Protein AF-A0AAU9TQ62-F1 (afdb_monomer)

Organism: Euphydryas editha (NCBI:txid104508)

Sequence (111 aa):
MTACGSGCVHGFYKNGKRAISIGDLILVLEGKPRSEIKEHLNAVNSDSSPSTATIKNCFNEFKRGLTTVFDDPHPGAPKTVTTEDKTTKIHDLVFLDRRLKVREVTETVSI

Nearest PDB structures (foldseek):
  7s03-assembly1_A-2  TM=5.687E-01  e=5.449E-04  Homo sapiens
  4u7b-assembly2_G-2  TM=5.279E-01  e=4.384E-03  Drosophila mauritiana
  3hot-assembly1_A  TM=5.499E-01  e=2.094E-02  Drosophila mauritiana
  5hoo-assembly1_A  TM=5.304E-01  e=2.717E-02  Drosophila mauritiana
  5hoo-assembly1_B  TM=5.074E-01  e=2.900E-02  Drosophila mauritiana

Structure (mmCIF, N/CA/C/O backbone):
data_AF-A0AAU9TQ62-F1
#
_entry.id   AF-A0AAU9TQ62-F1
#
loop_
_atom_site.group_PDB
_atom_site.id
_atom_site.type_symbol
_atom_site.label_atom_id
_atom_site.label_alt_id
_atom_site.label_comp_id
_atom_site.label_asym_id
_atom_site.label_entity_id
_atom_site.label_seq_id
_atom_site.pdbx_PDB_ins_code
_atom_site.Cartn_x
_atom_site.Cartn_y
_atom_site.Cartn_z
_atom_site.occupancy
_atom_site.B_iso_or_equiv
_atom_site.auth_seq_id
_atom_site.auth_comp_id
_atom_site.auth_asym_id
_atom_site.auth_atom_id
_atom_site.pdbx_PDB_model_num
ATOM 1 N N . MET A 1 1 ? 3.496 32.983 9.730 1.00 34.91 1 MET A N 1
ATOM 2 C CA . MET A 1 1 ? 3.881 31.839 8.874 1.00 34.91 1 MET A CA 1
ATOM 3 C C . MET A 1 1 ? 3.363 30.586 9.555 1.00 34.91 1 MET A C 1
ATOM 5 O O . MET A 1 1 ? 3.946 30.152 10.537 1.00 34.91 1 MET A O 1
ATOM 9 N N . THR A 1 2 ? 2.186 30.110 9.154 1.00 30.03 2 THR A N 1
ATOM 10 C CA . THR A 1 2 ? 1.463 29.043 9.863 1.00 30.03 2 THR A CA 1
ATOM 11 C C . THR A 1 2 ? 1.870 27.683 9.302 1.00 30.03 2 THR A C 1
ATOM 13 O O . THR A 1 2 ? 1.886 27.489 8.089 1.00 30.03 2 THR A O 1
ATOM 16 N N . ALA A 1 3 ? 2.244 26.772 10.197 1.00 33.78 3 ALA A N 1
ATOM 17 C CA . ALA A 1 3 ? 2.731 25.431 9.910 1.00 33.78 3 ALA A CA 1
ATOM 18 C C . ALA A 1 3 ? 1.684 24.570 9.178 1.00 33.78 3 ALA A C 1
ATOM 20 O O . ALA A 1 3 ? 0.557 24.431 9.649 1.00 33.78 3 ALA A O 1
ATOM 21 N N . CYS A 1 4 ? 2.073 23.934 8.069 1.00 30.05 4 CYS A N 1
ATOM 22 C CA . CYS A 1 4 ? 1.305 22.842 7.470 1.00 30.05 4 CYS A CA 1
ATOM 23 C C . CYS A 1 4 ? 1.786 21.519 8.076 1.00 30.05 4 CYS A C 1
ATOM 25 O O . CYS A 1 4 ? 2.639 20.829 7.526 1.00 30.05 4 CYS A O 1
ATOM 27 N N . GLY A 1 5 ? 1.271 21.197 9.262 1.00 34.44 5 GLY A N 1
ATOM 28 C CA . GLY A 1 5 ? 1.375 19.862 9.839 1.00 34.44 5 GLY A CA 1
ATOM 29 C C . GLY A 1 5 ? 0.305 18.960 9.232 1.00 34.44 5 GLY A C 1
ATOM 30 O O . GLY A 1 5 ? -0.787 18.855 9.779 1.00 34.44 5 GLY A O 1
ATOM 31 N N . SER A 1 6 ? 0.587 18.320 8.097 1.00 37.53 6 SER A N 1
ATOM 32 C CA . SER A 1 6 ? -0.247 17.224 7.586 1.00 37.53 6 SER A CA 1
ATOM 33 C C . SER A 1 6 ? 0.393 15.905 8.010 1.00 37.53 6 SER A C 1
ATOM 35 O O . SER A 1 6 ? 1.412 15.480 7.474 1.00 37.53 6 SER A O 1
ATOM 37 N N . GLY A 1 7 ? -0.186 15.310 9.054 1.00 30.30 7 GLY A N 1
ATOM 38 C CA . GLY A 1 7 ? 0.288 14.089 9.691 1.00 30.30 7 GLY A CA 1
ATOM 39 C C . GLY A 1 7 ? 0.463 12.925 8.718 1.00 30.30 7 GLY A C 1
ATOM 40 O O . GLY A 1 7 ? -0.389 12.640 7.877 1.00 30.30 7 GLY A O 1
ATOM 41 N N . CYS A 1 8 ? 1.586 12.234 8.882 1.00 29.81 8 CYS A N 1
ATOM 42 C CA . CYS A 1 8 ? 1.949 11.013 8.188 1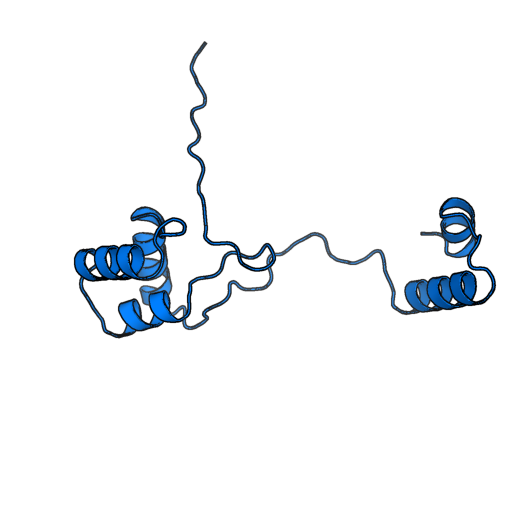.00 29.81 8 CYS A CA 1
ATOM 43 C C . CYS A 1 8 ? 0.877 9.927 8.393 1.00 29.81 8 CYS A C 1
ATOM 45 O O . CYS A 1 8 ? 0.824 9.279 9.436 1.00 29.81 8 CYS A O 1
ATOM 47 N N . VAL A 1 9 ? 0.038 9.683 7.385 1.00 40.62 9 VAL A N 1
ATOM 48 C CA . VAL A 1 9 ? -0.813 8.486 7.313 1.00 40.62 9 VAL A CA 1
ATOM 49 C C . VAL A 1 9 ? 0.048 7.292 6.894 1.00 40.62 9 VAL A C 1
ATOM 51 O O . VAL A 1 9 ? 0.120 6.938 5.717 1.00 40.62 9 VAL A O 1
ATOM 54 N N . HIS A 1 10 ? 0.721 6.667 7.864 1.00 39.78 10 HIS A N 1
ATOM 55 C CA . HIS A 1 10 ? 1.323 5.342 7.686 1.00 39.78 10 HIS A CA 1
ATOM 56 C C . HIS A 1 10 ? 0.195 4.305 7.536 1.00 39.78 10 HIS A C 1
ATOM 58 O O . HIS A 1 10 ? -0.277 3.704 8.499 1.00 39.78 10 HIS A O 1
ATOM 64 N N . GLY A 1 11 ? -0.311 4.157 6.310 1.00 48.81 11 GLY A N 1
ATOM 65 C CA . GLY A 1 11 ? -1.067 2.973 5.908 1.00 48.81 11 GLY A CA 1
ATOM 66 C C . GLY A 1 11 ? -0.156 1.747 5.917 1.00 48.81 11 GLY A C 1
ATOM 67 O O . GLY A 1 11 ? 1.059 1.873 5.781 1.00 48.81 11 GLY A O 1
ATOM 68 N N . PHE A 1 12 ? -0.723 0.557 6.080 1.00 51.47 12 PHE A N 1
ATOM 69 C CA . PHE A 1 12 ? 0.045 -0.674 5.922 1.00 51.47 12 PHE A CA 1
ATOM 70 C C . PHE A 1 12 ? 0.246 -0.919 4.453 1.00 51.47 12 PHE A C 1
ATOM 72 O O . PHE A 1 12 ? -0.737 -1.117 3.749 1.00 51.47 12 PHE A O 1
ATOM 79 N N . TYR A 1 13 ? 1.493 -0.909 3.999 1.00 50.91 13 TYR A N 1
ATOM 80 C CA . TYR A 1 13 ? 1.810 -1.207 2.614 1.00 50.91 13 TYR A CA 1
ATOM 81 C C . TYR A 1 13 ? 2.500 -2.569 2.517 1.00 50.91 13 TYR A C 1
ATOM 83 O O . TYR A 1 13 ? 3.538 -2.784 3.138 1.00 50.91 13 TYR A O 1
ATOM 91 N N . LYS A 1 14 ? 1.962 -3.477 1.696 1.00 42.59 14 LYS A N 1
ATOM 92 C CA . LYS A 1 14 ? 2.707 -4.634 1.171 1.00 42.59 14 LYS A CA 1
ATOM 93 C C . LYS A 1 14 ? 2.862 -4.461 -0.333 1.00 42.59 14 LYS A C 1
ATOM 95 O O . LYS A 1 14 ? 1.885 -4.210 -1.032 1.00 42.59 14 LYS A O 1
ATOM 100 N N . ASN A 1 15 ? 4.089 -4.589 -0.838 1.00 40.81 15 ASN A N 1
ATOM 101 C CA . ASN A 1 15 ? 4.406 -4.429 -2.265 1.00 40.81 15 ASN A CA 1
ATOM 102 C C . ASN A 1 15 ? 3.892 -3.101 -2.865 1.00 40.81 15 ASN A C 1
ATOM 104 O O . ASN A 1 15 ? 3.378 -3.074 -3.980 1.00 40.81 15 ASN A O 1
ATOM 108 N N . GLY A 1 16 ? 3.965 -2.005 -2.100 1.00 47.38 16 GLY A N 1
ATOM 109 C CA . GLY A 1 16 ? 3.513 -0.678 -2.541 1.00 47.38 16 GLY A CA 1
ATOM 110 C C . GLY A 1 16 ? 1.992 -0.480 -2.583 1.00 47.38 16 GLY A C 1
ATOM 111 O O . GLY A 1 16 ? 1.538 0.600 -2.946 1.00 47.38 16 GLY A O 1
ATOM 112 N N . LYS A 1 17 ? 1.196 -1.480 -2.187 1.00 46.00 17 LYS A N 1
ATOM 113 C CA . LYS A 1 17 ? -0.266 -1.384 -2.078 1.00 46.00 17 LYS A CA 1
ATOM 114 C C . LYS A 1 17 ? -0.673 -1.306 -0.621 1.00 46.00 17 LYS A C 1
ATOM 116 O O . LYS A 1 17 ? -0.080 -2.015 0.195 1.00 46.00 17 LYS A O 1
ATOM 121 N N . ARG A 1 18 ? -1.683 -0.490 -0.296 1.00 54.31 18 ARG A N 1
ATOM 122 C CA . ARG A 1 18 ? -2.300 -0.587 1.027 1.00 54.31 18 ARG A CA 1
ATOM 123 C C . ARG A 1 18 ? -2.920 -1.977 1.153 1.00 54.31 18 ARG A C 1
ATOM 125 O O . ARG A 1 18 ? -3.559 -2.469 0.227 1.00 54.31 18 ARG A O 1
ATOM 132 N N . ALA A 1 19 ? -2.628 -2.640 2.258 1.00 54.59 19 ALA A N 1
ATOM 133 C CA . ALA A 1 19 ? -3.078 -3.991 2.531 1.00 54.59 19 ALA A CA 1
ATOM 134 C C . ALA A 1 19 ? -3.644 -4.021 3.943 1.00 54.59 19 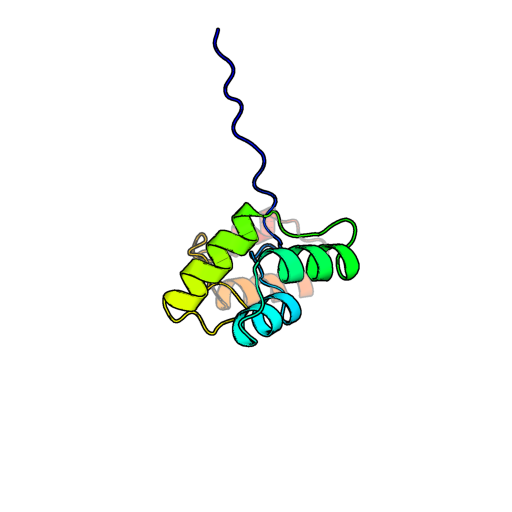ALA A C 1
ATOM 136 O O . ALA A 1 19 ? -2.981 -3.596 4.891 1.00 54.59 19 ALA A O 1
ATOM 137 N N . ILE A 1 20 ? -4.862 -4.533 4.075 1.00 61.53 20 ILE A N 1
ATOM 13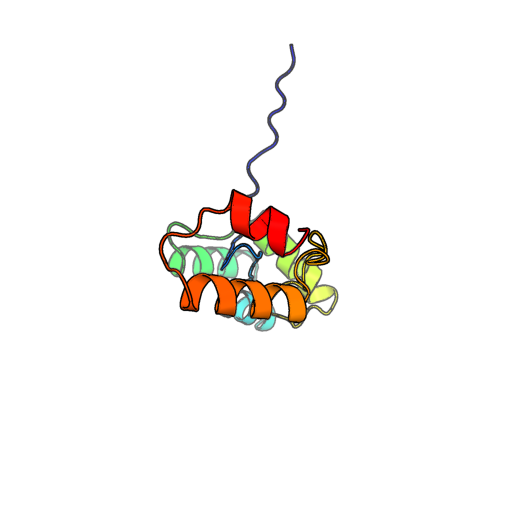8 C CA . ILE A 1 20 ? -5.385 -4.956 5.368 1.00 61.53 20 ILE A CA 1
ATOM 139 C C . ILE A 1 20 ? -4.811 -6.354 5.593 1.00 61.53 20 ILE A C 1
ATOM 141 O O . ILE A 1 20 ? -4.808 -7.181 4.680 1.00 61.53 20 ILE A O 1
ATOM 145 N N . SER A 1 21 ? -4.238 -6.624 6.766 1.00 64.12 21 SER A N 1
ATOM 146 C CA . SER A 1 21 ? -3.756 -7.979 7.040 1.00 64.12 21 SER A CA 1
ATOM 147 C C . SER A 1 21 ? -4.954 -8.940 7.100 1.00 64.12 21 SER A C 1
ATOM 149 O O . SER A 1 21 ? -6.045 -8.557 7.524 1.00 64.12 21 SER A O 1
ATOM 151 N N . ILE A 1 22 ? -4.773 -10.203 6.698 1.00 60.22 22 ILE A N 1
ATOM 152 C CA . ILE A 1 22 ? -5.834 -11.224 6.811 1.00 60.22 22 ILE A CA 1
ATOM 153 C C . ILE A 1 22 ? -6.322 -11.336 8.267 1.00 60.22 22 ILE A C 1
ATOM 155 O O . ILE A 1 22 ? -7.518 -11.486 8.499 1.00 60.22 22 ILE A O 1
ATOM 159 N N . GLY A 1 23 ? -5.420 -11.198 9.245 1.00 64.31 23 GLY A N 1
ATOM 160 C CA . GLY A 1 23 ? -5.773 -11.215 10.667 1.00 64.31 23 GLY A CA 1
ATOM 161 C C . GLY A 1 23 ? -6.643 -10.026 11.084 1.00 64.31 23 GLY A C 1
ATOM 162 O O . GLY A 1 23 ? -7.580 -10.196 11.860 1.00 64.31 23 GLY A O 1
ATOM 163 N N . ASP A 1 24 ? -6.392 -8.844 10.518 1.00 67.00 24 ASP A N 1
ATOM 164 C CA . ASP A 1 24 ? -7.177 -7.634 10.789 1.00 67.00 24 ASP A CA 1
ATOM 165 C C . ASP A 1 24 ? -8.611 -7.800 10.265 1.00 67.00 24 ASP A C 1
ATOM 167 O O . ASP A 1 24 ? -9.565 -7.400 10.931 1.00 67.00 24 ASP A O 1
ATOM 171 N N . LEU A 1 25 ? -8.769 -8.417 9.087 1.00 68.31 25 LEU A N 1
ATOM 172 C CA . LEU A 1 25 ? -10.077 -8.689 8.490 1.00 68.31 25 LEU A CA 1
ATOM 173 C C . LEU A 1 25 ? -10.866 -9.731 9.297 1.00 68.31 25 LEU A C 1
ATOM 175 O O . LEU A 1 25 ? -12.058 -9.537 9.528 1.00 68.31 25 LEU A O 1
ATOM 179 N N . ILE A 1 26 ? -10.211 -10.804 9.757 1.00 69.88 26 ILE A N 1
ATOM 180 C CA . ILE A 1 26 ? -10.850 -11.850 10.573 1.00 69.88 26 ILE A CA 1
ATOM 181 C C . ILE A 1 26 ? -11.398 -11.266 11.880 1.00 69.88 26 ILE A C 1
ATOM 183 O O . ILE A 1 26 ? -12.558 -11.497 12.204 1.00 69.88 26 ILE A O 1
ATOM 187 N N . LEU A 1 27 ? -10.629 -10.435 12.590 1.00 71.25 27 LEU A N 1
ATOM 188 C CA . LEU A 1 27 ? -11.103 -9.826 13.840 1.00 71.25 27 LEU A CA 1
ATOM 189 C C . LEU A 1 27 ? -12.320 -8.908 13.644 1.00 71.25 27 LEU A C 1
ATOM 191 O O . LEU A 1 27 ? -13.184 -8.811 14.519 1.00 71.25 27 LEU A O 1
ATOM 195 N N . VAL A 1 28 ? -12.395 -8.225 12.500 1.00 71.31 28 VAL A N 1
ATOM 196 C CA . VAL A 1 28 ? -13.554 -7.395 12.140 1.00 71.31 28 VAL A CA 1
ATOM 197 C C . VAL A 1 28 ? -14.768 -8.269 11.802 1.00 71.31 28 VAL A C 1
ATOM 199 O O . VAL A 1 28 ? -15.877 -7.941 12.228 1.00 71.31 28 VAL A O 1
ATOM 202 N N . LEU A 1 29 ? -14.567 -9.390 11.098 1.00 69.31 29 LEU A N 1
ATOM 203 C CA . LEU A 1 29 ? -15.609 -10.377 10.779 1.00 69.31 29 LEU A CA 1
ATOM 204 C C . LEU A 1 29 ? -16.190 -11.045 12.033 1.00 69.31 29 LEU A C 1
ATOM 206 O O . LEU A 1 29 ? -17.396 -11.267 12.104 1.00 69.31 29 LEU A O 1
ATOM 210 N N . GLU A 1 30 ? -15.354 -11.317 13.035 1.00 79.62 30 GLU A N 1
ATOM 211 C CA . GLU A 1 30 ? -15.772 -11.879 14.326 1.00 79.62 30 GLU A CA 1
ATOM 212 C C . GLU A 1 30 ? -16.609 -10.906 15.178 1.00 79.62 30 GLU A C 1
ATOM 214 O O . GLU A 1 30 ? -17.133 -11.288 16.225 1.00 79.62 30 GLU A O 1
ATOM 219 N N . GLY A 1 31 ? -16.758 -9.643 14.757 1.00 76.56 31 GLY A N 1
ATOM 220 C CA . GLY A 1 31 ? -17.598 -8.660 15.444 1.00 76.56 31 GLY A CA 1
ATOM 221 C C . GLY A 1 31 ? -17.023 -8.168 16.775 1.00 76.56 31 GLY A C 1
ATOM 222 O O . GLY A 1 31 ? -17.760 -7.631 17.606 1.00 76.56 31 GLY A O 1
ATOM 223 N N . LYS A 1 32 ? -15.714 -8.332 16.989 1.00 82.50 32 LYS A N 1
ATOM 224 C CA . LYS A 1 32 ? -15.030 -7.907 18.214 1.00 82.50 32 LYS A CA 1
ATOM 225 C C . LYS A 1 32 ? -15.098 -6.382 18.411 1.00 82.50 32 LYS A C 1
ATOM 227 O O . LYS A 1 32 ? -15.109 -5.618 17.438 1.00 82.50 32 LYS A O 1
ATOM 232 N N . PRO A 1 33 ? -15.126 -5.891 19.664 1.00 82.69 33 PRO A N 1
ATOM 233 C CA . PRO A 1 33 ? -15.073 -4.460 19.934 1.00 82.69 33 PRO A CA 1
ATOM 234 C C . PRO A 1 33 ? -13.730 -3.862 19.485 1.00 82.69 33 PRO A C 1
ATOM 236 O O . PRO A 1 33 ? -12.675 -4.485 19.581 1.00 82.69 33 PRO A O 1
ATOM 239 N N . ARG A 1 34 ? -13.747 -2.602 19.026 1.00 75.56 34 ARG A N 1
ATOM 240 C CA . ARG A 1 34 ? -12.559 -1.919 18.466 1.00 75.56 34 ARG A CA 1
ATOM 241 C C . ARG A 1 34 ? -11.350 -1.868 19.408 1.00 75.56 34 ARG A C 1
ATOM 243 O O . ARG A 1 34 ? -10.227 -1.820 18.915 1.00 75.56 34 ARG A O 1
ATOM 250 N N . SER A 1 35 ? -11.569 -1.828 20.721 1.00 81.75 35 SER A N 1
ATOM 251 C CA . SER A 1 35 ? -10.500 -1.826 21.728 1.00 81.75 35 SER A CA 1
ATOM 252 C C . SER A 1 35 ? -9.728 -3.143 21.730 1.00 81.75 35 SER A C 1
ATOM 254 O O . SER A 1 35 ? -8.509 -3.125 21.597 1.00 81.75 35 SER A O 1
ATOM 256 N N . GLU A 1 36 ? -10.443 -4.269 21.763 1.00 84.19 36 GLU A N 1
ATOM 257 C CA . GLU A 1 36 ? -9.865 -5.619 21.724 1.00 84.19 36 GLU A CA 1
ATOM 258 C C . GLU A 1 36 ? -9.112 -5.848 20.410 1.00 84.19 36 GLU A C 1
ATOM 260 O O . GLU A 1 36 ? -7.998 -6.362 20.400 1.00 84.19 36 GLU A O 1
ATOM 265 N N . ILE A 1 37 ? -9.666 -5.354 19.298 1.00 80.12 37 ILE A N 1
ATOM 266 C CA . ILE A 1 37 ? -8.995 -5.405 17.996 1.00 80.12 37 ILE A CA 1
ATOM 267 C C . ILE A 1 37 ? -7.692 -4.609 18.024 1.00 80.12 37 ILE A C 1
ATOM 269 O O . ILE A 1 37 ? -6.669 -5.089 17.550 1.00 80.12 37 ILE A O 1
ATOM 273 N N . LYS A 1 38 ? -7.687 -3.402 18.599 1.00 82.44 38 LYS A N 1
ATOM 274 C CA . LYS A 1 38 ? -6.469 -2.590 18.687 1.00 82.44 38 LYS A CA 1
ATOM 275 C C . LYS A 1 38 ? -5.395 -3.267 19.540 1.00 82.44 38 LYS A C 1
ATOM 277 O O . LYS A 1 38 ? -4.232 -3.250 19.150 1.00 82.44 38 LYS A O 1
ATOM 282 N N . GLU A 1 39 ? -5.770 -3.860 20.666 1.00 85.06 39 GLU A N 1
ATOM 283 C CA . GLU A 1 39 ? -4.847 -4.591 21.539 1.00 85.06 39 GLU A CA 1
ATOM 284 C C . GLU A 1 39 ? -4.266 -5.822 20.845 1.00 85.06 39 GLU A C 1
ATOM 286 O O . GLU A 1 39 ? -3.049 -5.992 20.822 1.00 85.06 39 GLU A O 1
ATOM 291 N N . HIS A 1 40 ? -5.111 -6.617 20.191 1.00 82.88 40 HIS A N 1
ATOM 292 C CA . HIS A 1 40 ? -4.671 -7.782 19.433 1.00 82.88 40 HIS A CA 1
ATOM 293 C C . HIS A 1 40 ? -3.732 -7.392 18.283 1.00 82.88 40 HIS A C 1
ATOM 295 O O . HIS A 1 40 ? -2.685 -8.004 18.090 1.00 82.88 40 HIS A O 1
ATOM 301 N N . LEU A 1 41 ? -4.054 -6.325 17.546 1.00 78.00 41 LEU A N 1
ATOM 302 C CA . LEU A 1 41 ? -3.206 -5.829 16.461 1.00 78.00 41 LEU A CA 1
ATOM 303 C C . LEU A 1 41 ? -1.873 -5.268 16.955 1.00 78.00 41 LEU A C 1
ATOM 305 O O . LEU A 1 41 ? -0.863 -5.456 16.286 1.00 78.00 41 LEU A O 1
ATOM 309 N N . ASN A 1 42 ? -1.851 -4.620 18.121 1.00 81.62 42 ASN A N 1
ATOM 310 C CA . ASN A 1 42 ? -0.606 -4.200 18.764 1.00 81.62 42 ASN A CA 1
ATOM 311 C C . ASN A 1 42 ? 0.237 -5.401 19.221 1.00 81.62 42 ASN A C 1
ATOM 313 O O . ASN A 1 42 ? 1.458 -5.332 19.159 1.00 81.62 42 ASN A O 1
ATOM 317 N N . ALA A 1 43 ? -0.400 -6.479 19.688 1.00 82.25 43 ALA A N 1
ATOM 318 C CA . ALA A 1 43 ? 0.292 -7.679 20.150 1.00 82.25 43 ALA A CA 1
ATOM 319 C C . ALA A 1 43 ? 0.894 -8.494 18.994 1.00 82.25 43 ALA A C 1
ATOM 321 O O . ALA A 1 43 ? 2.001 -9.009 19.117 1.00 82.25 43 ALA A O 1
ATOM 322 N N . VAL A 1 44 ? 0.173 -8.609 17.873 1.00 77.00 44 VAL A N 1
ATOM 323 C CA . VAL A 1 44 ? 0.628 -9.361 16.691 1.00 77.00 44 VAL A CA 1
ATOM 324 C C . VAL A 1 44 ? 1.611 -8.544 15.856 1.00 77.00 44 VAL A C 1
ATOM 326 O O . VAL A 1 44 ? 2.587 -9.092 15.345 1.00 77.00 44 VAL A O 1
ATOM 329 N N . ASN A 1 45 ? 1.375 -7.237 15.726 1.00 68.12 45 ASN A N 1
ATOM 330 C CA . ASN A 1 45 ? 2.173 -6.367 14.880 1.00 68.12 45 ASN A CA 1
ATOM 331 C C . ASN A 1 45 ? 2.801 -5.237 15.709 1.00 68.12 45 ASN A C 1
ATOM 333 O O . ASN A 1 45 ? 2.316 -4.110 15.680 1.00 68.12 45 ASN A O 1
ATOM 337 N N . SER A 1 46 ? 3.873 -5.534 16.446 1.00 70.31 46 SER A N 1
ATOM 338 C CA . SER A 1 46 ? 4.502 -4.607 17.400 1.00 70.31 46 SER A CA 1
ATOM 339 C C . SER A 1 46 ? 4.754 -3.200 16.828 1.00 70.31 46 SER A C 1
ATOM 341 O O . SER A 1 46 ? 4.106 -2.239 17.241 1.00 70.31 46 SER A O 1
ATOM 343 N N . ASP A 1 47 ? 5.650 -3.072 15.843 1.00 73.06 47 ASP A N 1
ATOM 344 C CA . ASP A 1 47 ? 6.050 -1.763 15.292 1.00 73.06 47 ASP A CA 1
ATOM 345 C C . ASP A 1 47 ? 5.185 -1.326 14.112 1.00 73.06 47 ASP A C 1
ATOM 347 O O . ASP A 1 47 ? 4.914 -0.145 13.895 1.00 73.06 47 ASP A O 1
ATOM 351 N N . SER A 1 48 ? 4.715 -2.297 13.340 1.00 73.00 48 SER A N 1
ATOM 352 C CA . SER A 1 48 ? 3.770 -2.073 12.265 1.00 73.00 48 SER A CA 1
ATOM 353 C C . SER A 1 48 ? 2.377 -2.340 12.802 1.00 73.00 48 SER A C 1
ATOM 355 O O . SER A 1 48 ? 1.784 -3.295 12.346 1.00 73.00 48 SER A O 1
ATOM 357 N N . SER A 1 49 ? 1.862 -1.595 13.783 1.00 74.62 49 SER A N 1
ATOM 358 C CA . SER A 1 49 ? 0.457 -1.710 14.220 1.00 74.62 49 SER A CA 1
ATOM 359 C C . SER A 1 49 ? -0.399 -0.638 13.536 1.00 74.62 49 SER A C 1
ATOM 361 O O . SER A 1 49 ? 0.030 0.517 13.438 1.00 74.62 49 SER A O 1
ATOM 363 N N . PRO A 1 50 ? -1.622 -0.947 13.056 1.00 75.38 50 PRO A N 1
ATOM 364 C CA . PRO A 1 50 ? -2.438 0.042 12.369 1.00 75.38 50 PRO A CA 1
ATOM 365 C C . PRO A 1 50 ? -2.940 1.083 13.348 1.00 75.38 50 PRO A C 1
ATOM 367 O O . PRO A 1 50 ? -3.337 0.792 14.478 1.00 75.38 50 PRO A O 1
ATOM 370 N N . SER A 1 51 ? -2.930 2.336 12.904 1.00 78.81 51 SER A N 1
ATOM 371 C CA . SER A 1 51 ? -3.473 3.432 13.695 1.00 78.81 51 SER A CA 1
ATOM 372 C C . SER A 1 51 ? -4.953 3.181 14.016 1.00 78.81 51 SER A C 1
ATOM 374 O O . SER A 1 51 ? -5.680 2.541 13.249 1.00 78.81 51 SER A O 1
ATOM 376 N N . THR A 1 52 ? -5.442 3.739 15.122 1.00 79.31 52 THR A N 1
ATOM 377 C CA . THR A 1 52 ? -6.867 3.651 15.487 1.00 79.31 52 THR A CA 1
ATOM 378 C C . THR A 1 52 ? -7.779 4.223 14.390 1.00 79.31 52 THR A C 1
ATOM 380 O O . THR A 1 52 ? -8.891 3.735 14.187 1.00 79.31 52 THR A O 1
ATOM 383 N N . ALA A 1 53 ? -7.303 5.222 13.637 1.00 79.00 53 ALA A N 1
ATOM 384 C CA . ALA A 1 53 ? -8.013 5.778 12.486 1.00 79.00 53 ALA A CA 1
ATOM 385 C C . ALA A 1 53 ? -8.117 4.769 11.330 1.00 79.00 53 ALA A C 1
ATOM 387 O O . ALA A 1 53 ? -9.189 4.622 10.745 1.00 79.00 53 ALA A O 1
ATOM 388 N N . THR A 1 54 ? -7.040 4.028 11.054 1.00 75.75 54 THR A N 1
ATOM 389 C CA . THR A 1 54 ? -7.022 2.951 10.054 1.00 75.75 54 THR A CA 1
ATOM 390 C C . THR A 1 54 ? -8.043 1.872 10.411 1.00 75.75 54 THR A C 1
ATOM 392 O O . THR A 1 54 ? -8.888 1.548 9.584 1.00 75.75 54 THR A O 1
ATOM 395 N N . ILE A 1 55 ? -8.059 1.403 11.665 1.00 76.50 55 ILE A N 1
ATOM 396 C CA . ILE A 1 55 ? -9.033 0.403 12.145 1.00 76.50 55 ILE A CA 1
ATOM 397 C C . ILE A 1 55 ? -10.472 0.915 11.982 1.00 76.50 55 ILE A C 1
ATOM 399 O O . ILE A 1 55 ? -11.351 0.189 11.519 1.00 76.50 55 ILE A O 1
ATOM 403 N N . LYS A 1 56 ? -10.732 2.184 12.325 1.00 79.88 56 LYS A N 1
ATOM 404 C CA . LYS A 1 56 ? -12.057 2.799 12.153 1.00 79.88 56 LYS A CA 1
ATOM 405 C C . LYS A 1 56 ? -12.491 2.826 10.684 1.00 79.88 56 LYS A C 1
ATOM 407 O O . LYS A 1 56 ? -13.655 2.535 10.412 1.00 79.88 56 LYS A O 1
ATOM 412 N N . ASN A 1 57 ? -11.581 3.153 9.766 1.00 77.00 57 ASN A N 1
ATOM 413 C CA . ASN A 1 57 ? -11.858 3.140 8.331 1.00 77.00 57 ASN A CA 1
ATOM 414 C C . ASN A 1 57 ? -12.147 1.721 7.836 1.00 77.00 57 ASN A C 1
ATOM 416 O O . ASN A 1 57 ? -13.176 1.529 7.198 1.00 77.00 57 ASN A O 1
ATOM 420 N N . CYS A 1 58 ? -11.344 0.723 8.221 1.00 73.81 58 CYS A N 1
ATOM 421 C CA . CYS A 1 58 ? -11.592 -0.679 7.866 1.00 73.81 58 CYS A CA 1
ATOM 422 C C . CYS A 1 58 ? -12.985 -1.148 8.310 1.00 73.81 58 CYS A C 1
ATOM 424 O O . CYS A 1 58 ? -13.701 -1.767 7.534 1.00 73.81 58 CYS A O 1
ATOM 426 N N . PHE A 1 59 ? -13.424 -0.788 9.521 1.00 75.44 59 PHE A N 1
ATOM 427 C CA . PHE A 1 59 ? -14.783 -1.090 9.988 1.00 75.44 59 PHE A CA 1
ATOM 428 C C . PHE A 1 59 ? -15.880 -0.452 9.133 1.00 75.44 59 PHE A C 1
ATOM 430 O O . PHE A 1 59 ? -16.939 -1.047 8.939 1.00 75.44 59 PHE A O 1
ATOM 437 N N . ASN A 1 60 ? -15.671 0.784 8.683 1.00 78.69 60 ASN A N 1
ATOM 438 C CA . ASN A 1 60 ? -16.645 1.478 7.848 1.00 78.69 60 ASN A CA 1
ATOM 439 C C . ASN A 1 60 ? -16.706 0.858 6.449 1.00 78.69 60 ASN A C 1
ATOM 441 O O . ASN A 1 60 ? -17.801 0.686 5.926 1.00 78.69 60 ASN A O 1
ATOM 445 N N . GLU A 1 61 ? -15.560 0.485 5.880 1.00 75.44 61 GLU A N 1
ATOM 446 C CA . GLU A 1 61 ? -15.484 -0.219 4.597 1.00 75.44 61 GLU A CA 1
ATOM 447 C C . GLU A 1 61 ? -16.077 -1.631 4.685 1.00 75.44 61 GLU A C 1
AT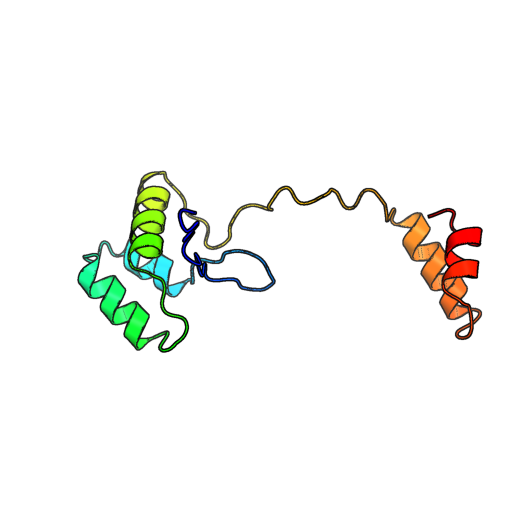OM 449 O O . GLU A 1 61 ? -16.860 -2.031 3.828 1.00 75.44 61 GLU A O 1
ATOM 454 N N . PHE A 1 62 ? -15.840 -2.350 5.782 1.00 72.75 62 PHE A N 1
ATOM 455 C CA . PHE A 1 62 ? -16.487 -3.636 6.030 1.00 72.75 62 PHE A CA 1
ATOM 456 C C . PHE A 1 62 ? -18.018 -3.504 6.089 1.00 72.75 62 PHE A C 1
ATOM 458 O O . PHE A 1 62 ? -18.739 -4.241 5.421 1.00 72.75 62 PHE A O 1
ATOM 465 N N . LYS A 1 63 ? -18.535 -2.494 6.805 1.00 75.75 63 LYS A N 1
ATOM 466 C CA . LYS A 1 63 ? -19.976 -2.175 6.809 1.00 75.75 63 LYS A CA 1
ATOM 467 C C . LYS A 1 63 ? -20.522 -1.793 5.429 1.00 75.75 63 LYS A C 1
ATOM 469 O O . LYS A 1 63 ? -21.722 -1.923 5.211 1.00 75.75 63 LYS A O 1
ATOM 474 N N . ARG A 1 64 ? -19.671 -1.315 4.516 1.00 74.81 64 ARG A N 1
ATOM 475 C CA . ARG A 1 64 ? -20.012 -1.016 3.115 1.00 74.81 64 ARG A CA 1
ATOM 476 C C . ARG A 1 64 ? -19.988 -2.256 2.213 1.00 74.81 64 ARG A C 1
ATOM 478 O O . ARG A 1 64 ? -20.327 -2.134 1.043 1.00 74.81 64 ARG A O 1
ATOM 485 N N . GLY A 1 65 ? -19.645 -3.430 2.750 1.00 70.88 65 GLY A N 1
ATOM 486 C CA . GLY A 1 65 ? -19.625 -4.697 2.018 1.00 70.88 65 GLY A CA 1
ATOM 487 C C . GLY A 1 65 ? -18.256 -5.076 1.456 1.00 70.88 65 GLY A C 1
ATOM 488 O O . GLY A 1 65 ? -18.189 -5.920 0.567 1.00 70.88 65 GLY A O 1
ATOM 489 N N . LEU A 1 66 ? -17.166 -4.471 1.945 1.00 67.06 66 LEU A N 1
ATOM 490 C CA . LEU A 1 66 ? -15.817 -4.816 1.502 1.00 67.06 66 LEU A CA 1
ATOM 491 C C . LEU A 1 66 ? -15.411 -6.191 2.058 1.00 67.06 66 LEU A C 1
ATOM 493 O O . LEU A 1 66 ? -15.217 -6.358 3.262 1.00 67.06 66 LEU A O 1
ATOM 497 N N . THR A 1 67 ? -15.299 -7.180 1.171 1.00 62.09 67 THR A N 1
ATOM 498 C CA . THR A 1 67 ? -14.909 -8.565 1.497 1.00 62.09 67 THR A CA 1
ATOM 499 C C . THR A 1 67 ? -13.473 -8.896 1.091 1.00 62.09 67 THR A C 1
ATOM 501 O O . THR A 1 67 ? -13.013 -10.015 1.318 1.00 62.09 67 THR A O 1
ATOM 504 N N . THR A 1 68 ? -12.760 -7.963 0.455 1.00 62.56 68 THR A N 1
ATOM 505 C CA . THR A 1 68 ? -11.431 -8.203 -0.110 1.00 62.56 68 THR A CA 1
ATOM 506 C C . THR A 1 68 ? -10.327 -7.717 0.828 1.00 62.56 68 THR A C 1
ATOM 508 O O . THR A 1 68 ? -10.395 -6.654 1.434 1.00 62.56 68 THR A O 1
ATOM 511 N N . VAL A 1 69 ? -9.279 -8.530 0.954 1.00 64.19 69 VAL A N 1
ATOM 512 C CA . VAL A 1 69 ? -8.087 -8.254 1.784 1.00 64.19 69 VAL A CA 1
ATOM 513 C C . VAL A 1 69 ? -7.162 -7.223 1.120 1.00 64.19 69 VAL A C 1
ATOM 515 O O . VAL A 1 69 ? -6.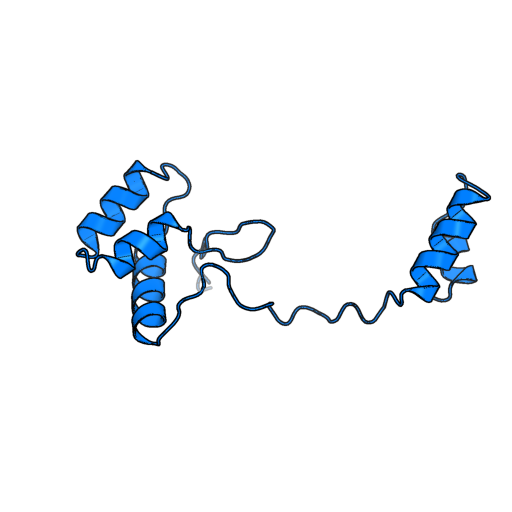379 -6.537 1.780 1.00 64.19 69 VAL A O 1
ATOM 518 N N . PHE A 1 70 ? -7.251 -7.122 -0.203 1.00 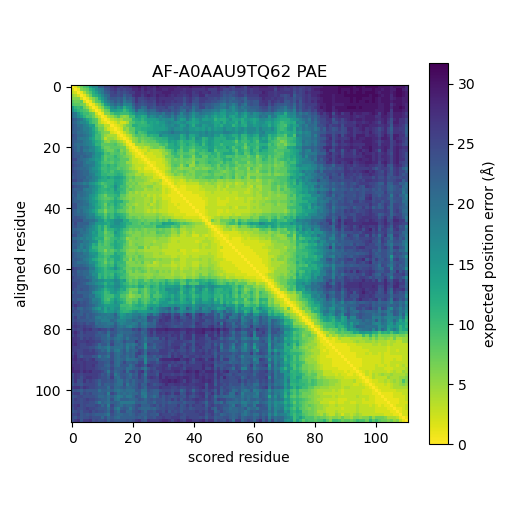60.22 70 PHE A N 1
ATOM 519 C CA . PHE A 1 70 ? -6.445 -6.232 -1.022 1.00 60.22 70 PHE A CA 1
ATOM 520 C C . PHE A 1 70 ? -7.317 -5.122 -1.592 1.00 60.22 70 PHE A C 1
ATOM 522 O O . PHE A 1 70 ? -8.439 -5.384 -2.032 1.00 60.22 70 PHE A O 1
ATOM 529 N N . ASP A 1 71 ? -6.758 -3.914 -1.625 1.00 62.72 71 ASP A N 1
ATOM 530 C CA . ASP A 1 71 ? -7.320 -2.821 -2.406 1.00 62.72 71 ASP A CA 1
ATOM 531 C C . ASP A 1 71 ? -7.424 -3.233 -3.879 1.00 62.72 71 ASP A C 1
ATOM 533 O O . ASP A 1 71 ? -6.547 -3.927 -4.420 1.00 62.72 71 ASP A O 1
ATOM 537 N N . ASP A 1 72 ? -8.471 -2.739 -4.537 1.00 59.72 72 ASP A N 1
ATOM 538 C CA . ASP A 1 72 ? -8.585 -2.796 -5.988 1.00 59.72 72 ASP A CA 1
ATOM 539 C C . ASP A 1 72 ? -7.338 -2.185 -6.647 1.00 59.72 72 ASP A C 1
ATOM 541 O O . ASP A 1 72 ? -6.670 -1.325 -6.054 1.00 59.72 72 ASP A O 1
ATOM 545 N N . PRO A 1 73 ? -6.977 -2.619 -7.871 1.00 56.78 73 PRO A N 1
ATOM 546 C CA . PRO A 1 73 ? -5.860 -2.043 -8.601 1.00 56.78 73 PRO A CA 1
ATOM 547 C C . PRO A 1 73 ? -5.968 -0.519 -8.597 1.00 56.78 73 PRO A C 1
ATOM 549 O O . PRO A 1 73 ? -6.882 0.054 -9.186 1.00 56.78 73 PRO A O 1
ATOM 552 N N . HIS A 1 74 ? -5.037 0.139 -7.903 1.00 61.59 74 HIS A N 1
ATOM 553 C CA . HIS A 1 74 ? -4.987 1.590 -7.908 1.00 61.59 74 HIS A CA 1
ATOM 554 C C . HIS A 1 74 ? -4.838 2.036 -9.367 1.00 61.59 74 HIS A C 1
ATOM 556 O O . HIS A 1 74 ? -3.999 1.455 -10.068 1.00 61.59 74 HIS A O 1
ATOM 562 N N . PRO A 1 75 ? -5.611 3.027 -9.841 1.00 54.94 75 PRO A N 1
ATOM 563 C CA . PRO A 1 75 ? -5.386 3.638 -11.141 1.00 54.94 75 PRO A CA 1
ATOM 564 C C . PRO A 1 75 ? -4.051 4.394 -11.096 1.00 54.94 75 PRO A C 1
ATOM 566 O O . PRO A 1 75 ? -3.989 5.607 -10.931 1.00 54.94 75 PRO A O 1
ATOM 569 N N . GLY A 1 76 ? -2.951 3.648 -11.171 1.00 64.31 76 GLY A N 1
ATOM 570 C CA . GLY A 1 76 ? -1.647 4.178 -11.512 1.00 64.31 76 GLY A CA 1
ATOM 571 C C . GLY A 1 76 ? -1.628 4.573 -12.982 1.00 64.31 76 GLY A C 1
ATOM 572 O O . GLY A 1 76 ? -2.549 4.256 -13.740 1.00 64.31 76 GLY A O 1
ATOM 573 N N . ALA A 1 77 ? -0.556 5.249 -13.396 1.00 62.84 77 ALA A N 1
ATOM 574 C CA . ALA A 1 77 ? -0.327 5.504 -14.808 1.00 62.84 77 ALA A CA 1
ATOM 575 C C . ALA A 1 77 ? -0.443 4.173 -15.572 1.00 62.84 77 ALA A C 1
ATOM 577 O O . ALA A 1 77 ? 0.196 3.191 -15.164 1.00 62.84 77 ALA A O 1
ATOM 578 N N . PRO A 1 78 ? -1.263 4.098 -16.634 1.00 55.72 78 PRO A N 1
ATOM 579 C CA . PRO A 1 78 ? -1.298 2.902 -17.447 1.00 55.72 78 PRO A CA 1
ATOM 580 C C . PRO A 1 78 ? 0.134 2.585 -17.885 1.00 55.72 78 PRO A C 1
ATOM 582 O O . PRO A 1 78 ? 0.888 3.478 -18.274 1.00 55.72 78 PRO A O 1
ATOM 585 N N . LYS A 1 79 ? 0.532 1.310 -17.815 1.00 58.53 79 LYS A N 1
ATOM 586 C CA . LYS A 1 79 ? 1.723 0.820 -18.522 1.00 58.53 79 LYS A CA 1
ATOM 587 C C . LYS A 1 79 ? 1.419 0.840 -20.025 1.00 58.53 79 LYS A C 1
ATOM 589 O O . LYS A 1 79 ? 1.328 -0.193 -20.668 1.00 58.53 79 LYS A O 1
ATOM 594 N N . THR A 1 80 ? 1.193 2.022 -20.582 1.00 54.56 80 THR A N 1
ATOM 595 C CA . THR A 1 80 ? 0.927 2.244 -22.006 1.00 54.56 80 THR A CA 1
ATOM 596 C C . THR A 1 80 ? 2.209 2.262 -22.831 1.00 54.56 80 THR A C 1
ATOM 598 O O . THR A 1 80 ? 2.136 2.188 -24.049 1.00 54.56 80 THR A O 1
ATOM 601 N N . VAL A 1 81 ? 3.384 2.354 -22.195 1.00 55.84 81 VAL A N 1
ATOM 602 C CA . VAL A 1 81 ? 4.667 2.548 -22.896 1.00 55.84 81 VAL A CA 1
ATOM 603 C C . VAL A 1 81 ? 5.336 1.227 -23.298 1.00 55.84 81 VAL A C 1
ATOM 605 O O . VAL A 1 81 ? 6.117 1.197 -24.244 1.00 55.84 81 VAL A O 1
ATOM 608 N N . THR A 1 82 ? 5.028 0.116 -22.623 1.00 63.69 82 THR A N 1
ATOM 609 C CA . THR A 1 82 ? 5.701 -1.170 -22.864 1.00 63.69 82 THR A CA 1
ATOM 610 C C . THR A 1 82 ? 4.740 -2.170 -23.500 1.00 63.69 82 THR A C 1
ATOM 612 O O . THR A 1 82 ? 4.136 -2.996 -22.821 1.00 63.69 82 THR A O 1
ATOM 615 N N . THR A 1 83 ? 4.568 -2.078 -24.818 1.00 78.81 83 THR A N 1
ATOM 616 C CA . THR A 1 83 ? 3.906 -3.133 -25.599 1.00 78.81 83 THR A CA 1
ATOM 617 C C . THR A 1 83 ? 4.751 -4.408 -25.546 1.00 78.81 83 THR A C 1
ATOM 619 O O . THR A 1 83 ? 5.978 -4.322 -25.566 1.00 78.81 83 THR A O 1
ATOM 622 N N . GLU A 1 84 ? 4.121 -5.586 -25.529 1.00 80.06 84 GLU A N 1
ATOM 623 C CA . GLU A 1 84 ? 4.813 -6.891 -25.533 1.00 80.06 84 GLU A CA 1
ATOM 624 C C . GLU A 1 84 ? 5.880 -6.970 -26.645 1.00 80.06 84 GLU A C 1
ATOM 626 O O . GLU A 1 84 ? 7.022 -7.331 -26.385 1.00 80.06 84 GLU A O 1
ATOM 631 N N . ASP A 1 85 ? 5.552 -6.475 -27.845 1.00 82.56 85 ASP A N 1
ATOM 632 C CA . ASP A 1 85 ? 6.457 -6.380 -29.003 1.00 82.56 85 ASP A CA 1
ATOM 633 C C . ASP A 1 85 ? 7.743 -5.580 -28.721 1.00 82.56 85 ASP A C 1
ATOM 635 O O . ASP A 1 85 ? 8.843 -5.973 -29.113 1.00 82.56 85 ASP A O 1
ATOM 639 N N . LYS A 1 86 ? 7.630 -4.461 -27.996 1.00 85.31 86 LYS A N 1
ATOM 640 C CA . LYS A 1 86 ? 8.779 -3.621 -27.627 1.00 85.31 86 LYS A CA 1
ATOM 641 C C . LYS A 1 86 ? 9.663 -4.351 -26.615 1.00 85.31 86 LYS A C 1
ATOM 643 O O . LYS A 1 86 ? 10.885 -4.292 -26.716 1.00 85.31 86 LYS A O 1
ATOM 648 N N . THR A 1 87 ? 9.048 -5.069 -25.676 1.00 86.81 87 THR A N 1
ATOM 649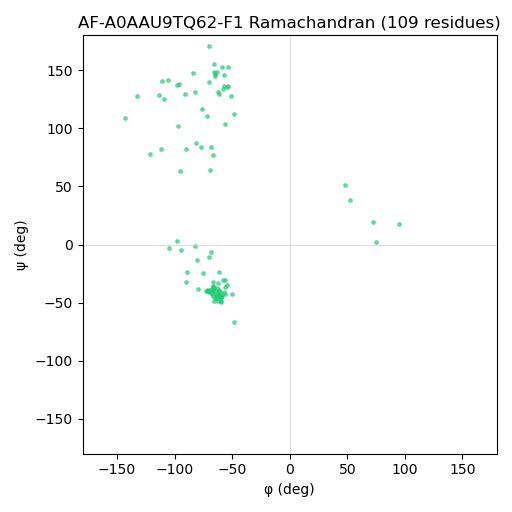 C CA . THR A 1 87 ? 9.745 -5.881 -24.671 1.00 86.81 87 THR A CA 1
ATOM 650 C C . THR A 1 87 ? 10.548 -6.999 -25.331 1.00 86.81 87 THR A C 1
ATOM 652 O O . THR A 1 87 ? 11.739 -7.129 -25.056 1.00 86.81 87 THR A O 1
ATOM 655 N N . THR A 1 88 ? 9.944 -7.754 -26.253 1.00 89.69 88 THR A N 1
ATOM 656 C CA . THR A 1 88 ? 10.623 -8.835 -26.987 1.00 89.69 88 THR A CA 1
ATOM 657 C C . THR A 1 88 ? 11.817 -8.314 -27.786 1.00 89.69 88 THR A C 1
ATOM 659 O O . THR A 1 88 ? 12.912 -8.852 -27.663 1.00 89.69 88 THR A O 1
ATOM 662 N N . LYS A 1 89 ? 11.658 -7.197 -28.508 1.00 88.38 89 LYS A N 1
ATOM 663 C CA . LYS A 1 89 ? 12.759 -6.576 -29.265 1.00 88.38 89 LYS A CA 1
ATOM 664 C C . LYS A 1 89 ? 13.924 -6.146 -28.375 1.00 88.38 89 LYS A C 1
ATOM 666 O O . LYS A 1 89 ? 15.078 -6.344 -28.744 1.00 88.38 89 LYS A O 1
ATOM 671 N N . ILE A 1 90 ? 13.647 -5.580 -27.197 1.00 88.81 90 ILE A N 1
ATOM 672 C CA . ILE A 1 90 ? 14.701 -5.242 -26.226 1.00 88.81 90 ILE A CA 1
ATOM 673 C C . ILE A 1 90 ? 15.416 -6.508 -25.749 1.00 88.81 90 ILE A C 1
ATOM 675 O O . ILE A 1 90 ? 16.643 -6.509 -25.654 1.00 88.81 90 ILE A O 1
ATOM 679 N N . HIS A 1 91 ? 14.671 -7.577 -25.453 1.00 90.62 91 HIS A N 1
ATOM 680 C CA . HIS A 1 91 ? 15.259 -8.843 -25.024 1.00 90.62 91 HIS A CA 1
ATOM 681 C C . HIS A 1 91 ? 16.199 -9.424 -26.079 1.00 90.62 91 HIS A C 1
ATOM 683 O O . HIS A 1 91 ? 17.315 -9.802 -25.727 1.00 90.62 91 HIS A O 1
ATOM 689 N N . ASP A 1 92 ? 15.797 -9.420 -27.349 1.00 91.25 92 ASP A N 1
ATOM 690 C CA . ASP A 1 92 ? 16.626 -9.914 -28.450 1.00 91.25 92 ASP A CA 1
ATOM 691 C C . ASP A 1 92 ? 17.892 -9.066 -28.631 1.00 91.25 92 ASP A C 1
ATOM 693 O O . ASP A 1 92 ? 18.988 -9.611 -28.746 1.00 91.25 92 ASP A O 1
ATOM 697 N N . LEU A 1 93 ? 17.775 -7.733 -28.578 1.00 90.69 93 LEU A N 1
ATOM 698 C CA . LEU A 1 93 ? 18.924 -6.825 -28.677 1.00 90.69 93 LEU A CA 1
ATOM 699 C C . LEU A 1 93 ? 19.944 -7.082 -27.561 1.00 90.69 93 LEU A C 1
ATOM 701 O O . LEU A 1 93 ? 21.128 -7.262 -27.836 1.00 90.69 93 LEU A O 1
ATOM 705 N N . VAL A 1 94 ? 19.488 -7.162 -26.309 1.00 89.25 94 VAL A N 1
ATOM 706 C CA . VAL A 1 94 ? 20.359 -7.419 -25.149 1.00 89.25 94 VAL A CA 1
ATOM 707 C C . VAL A 1 94 ? 20.959 -8.827 -25.190 1.00 89.25 94 VAL A C 1
ATOM 709 O O . VAL A 1 94 ? 22.079 -9.032 -24.719 1.00 89.25 94 VAL A O 1
ATOM 712 N N . PHE A 1 95 ? 20.228 -9.801 -25.738 1.00 91.69 95 PHE A N 1
ATOM 713 C CA . PHE A 1 95 ? 20.723 -11.163 -25.914 1.00 91.69 95 PHE A CA 1
ATOM 714 C C . PHE A 1 95 ? 21.827 -11.238 -26.978 1.00 91.69 95 PHE A C 1
ATOM 716 O O . PHE A 1 95 ? 22.809 -11.954 -26.785 1.00 91.69 95 PHE A O 1
ATOM 723 N N . LEU A 1 96 ? 21.694 -10.477 -28.069 1.00 90.38 96 LEU A N 1
ATOM 724 C CA . LEU A 1 96 ? 22.689 -10.392 -29.140 1.00 90.38 96 LEU A CA 1
ATOM 725 C C . LEU A 1 96 ? 23.948 -9.627 -28.715 1.00 90.38 96 LEU A C 1
ATOM 727 O O . LEU A 1 96 ? 25.054 -10.042 -29.060 1.00 90.38 96 LEU A O 1
ATOM 731 N N . ASP A 1 97 ? 23.800 -8.542 -27.949 1.00 88.81 97 ASP A N 1
ATOM 732 C CA . ASP A 1 97 ? 24.928 -7.800 -27.391 1.00 88.81 97 ASP A CA 1
ATOM 733 C C . ASP A 1 97 ? 24.646 -7.279 -25.974 1.00 88.81 97 ASP A C 1
ATOM 735 O O . ASP A 1 97 ? 23.934 -6.300 -25.736 1.00 88.81 97 ASP A O 1
ATOM 739 N N . ARG A 1 98 ? 25.318 -7.902 -25.003 1.00 86.06 98 ARG A N 1
ATOM 740 C CA . ARG A 1 98 ? 25.222 -7.544 -23.584 1.00 86.06 98 ARG A CA 1
ATOM 741 C C . ARG A 1 98 ? 25.877 -6.193 -23.24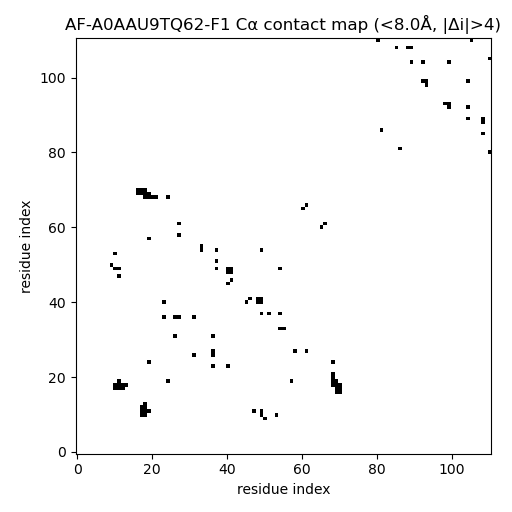9 1.00 86.06 98 ARG A C 1
ATOM 743 O O . ARG A 1 98 ? 25.733 -5.721 -22.122 1.00 86.06 98 ARG A O 1
ATOM 750 N N . ARG A 1 99 ? 26.637 -5.584 -24.168 1.00 92.00 99 ARG A N 1
ATOM 751 C CA . ARG A 1 99 ? 27.321 -4.291 -23.973 1.00 92.00 99 ARG A CA 1
ATOM 752 C C . ARG A 1 99 ? 26.561 -3.097 -24.557 1.00 92.00 99 ARG A C 1
ATOM 754 O O . ARG A 1 99 ? 27.063 -1.977 -24.441 1.00 92.00 99 ARG A O 1
ATOM 761 N N . LEU A 1 100 ? 25.366 -3.313 -25.109 1.00 90.69 100 LEU A N 1
ATOM 762 C CA . LEU A 1 100 ? 24.503 -2.248 -25.619 1.00 90.69 100 LEU A CA 1
ATOM 763 C C . LEU A 1 100 ? 24.181 -1.199 -24.553 1.00 90.69 100 LEU A C 1
ATOM 765 O O . LEU A 1 100 ? 23.850 -1.507 -23.403 1.00 90.69 100 LEU A O 1
ATOM 769 N N . LYS A 1 101 ? 24.241 0.071 -24.951 1.00 91.38 101 LYS A N 1
ATOM 770 C CA . LYS A 1 101 ? 23.839 1.195 -24.106 1.00 91.38 101 LYS A CA 1
ATOM 771 C C . LYS A 1 101 ? 22.337 1.403 -24.210 1.00 91.38 101 LYS A C 1
ATOM 773 O O . LYS A 1 101 ? 21.736 1.281 -25.270 1.00 91.38 101 LYS A O 1
ATOM 778 N N . VAL A 1 102 ? 21.738 1.859 -23.113 1.00 88.31 102 VAL A N 1
ATOM 779 C CA . VAL A 1 102 ? 20.299 2.167 -23.053 1.00 88.31 102 VAL A CA 1
ATOM 780 C C . VAL A 1 102 ? 19.866 3.144 -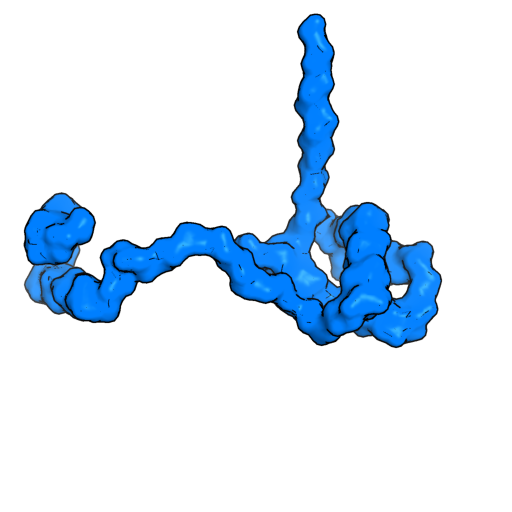24.156 1.00 88.31 102 VAL A C 1
ATOM 782 O O . VAL A 1 102 ? 18.784 2.979 -24.705 1.00 88.31 102 VAL A O 1
ATOM 785 N N . ARG A 1 103 ? 20.722 4.108 -24.533 1.00 88.94 103 ARG A N 1
ATOM 786 C CA . ARG A 1 103 ? 20.438 5.062 -25.623 1.00 88.94 103 ARG A CA 1
ATOM 787 C C . ARG A 1 103 ? 20.241 4.377 -26.980 1.00 88.94 103 ARG A C 1
ATOM 789 O O . ARG A 1 103 ? 19.289 4.684 -27.685 1.00 88.94 103 ARG A O 1
ATOM 796 N N . GLU A 1 104 ? 21.090 3.407 -27.299 1.00 86.88 104 GLU A N 1
ATOM 797 C CA . GLU A 1 104 ? 21.038 2.656 -28.561 1.00 86.88 104 GLU A CA 1
ATOM 798 C C . GLU A 1 104 ? 19.766 1.793 -28.620 1.00 86.88 104 GLU A C 1
ATOM 800 O O . GLU A 1 104 ? 19.104 1.687 -29.653 1.00 86.88 104 GLU A O 1
ATOM 805 N N . VAL A 1 105 ? 19.359 1.238 -27.473 1.00 88.50 105 VAL A N 1
ATOM 806 C CA . VAL A 1 105 ? 18.106 0.484 -27.337 1.00 88.50 105 VAL A CA 1
ATOM 807 C C . VAL A 1 105 ? 16.888 1.392 -27.528 1.00 88.50 105 VAL A C 1
ATOM 809 O O . VAL A 1 105 ? 15.965 1.026 -28.253 1.00 88.50 105 VAL A O 1
ATOM 812 N N . THR A 1 106 ? 16.874 2.586 -26.926 1.00 87.75 106 THR A N 1
ATOM 813 C CA . THR A 1 106 ? 15.757 3.534 -27.084 1.00 87.75 106 THR A CA 1
ATOM 814 C C . THR A 1 106 ? 15.630 4.053 -28.513 1.00 87.75 106 THR A C 1
ATOM 816 O O . THR A 1 106 ? 14.515 4.172 -29.012 1.00 87.75 106 THR A O 1
ATOM 819 N N . GLU A 1 107 ? 16.752 4.285 -29.199 1.00 87.88 107 GLU A N 1
ATOM 820 C CA . GLU A 1 107 ? 16.771 4.676 -30.614 1.00 87.88 107 GLU A CA 1
ATOM 821 C C . GLU A 1 107 ? 16.199 3.561 -31.502 1.00 87.88 107 GLU A C 1
ATOM 823 O O . GLU A 1 107 ? 15.342 3.813 -32.349 1.00 87.88 107 GLU A O 1
ATOM 828 N N . THR A 1 108 ? 16.597 2.312 -31.249 1.00 85.88 108 THR A N 1
ATOM 829 C CA . THR A 1 108 ? 16.160 1.149 -32.039 1.00 85.88 108 THR A CA 1
ATOM 830 C C . THR A 1 108 ? 14.685 0.813 -31.817 1.00 85.88 108 THR A C 1
ATOM 832 O O . THR A 1 108 ? 13.961 0.476 -32.752 1.00 85.88 108 THR A O 1
ATOM 835 N N . VAL A 1 109 ? 14.220 0.893 -30.570 1.00 86.00 109 VAL A N 1
ATOM 836 C CA . VAL A 1 109 ? 12.870 0.461 -30.178 1.00 86.00 109 VAL A CA 1
ATOM 837 C C . VAL A 1 109 ? 11.875 1.637 -30.192 1.00 86.00 109 VAL A C 1
ATOM 839 O O . VAL A 1 109 ? 10.667 1.429 -30.049 1.00 86.00 109 VAL A O 1
ATOM 842 N N . SER A 1 110 ? 12.351 2.866 -30.454 1.00 77.38 110 SER A N 1
ATOM 843 C CA . SER A 1 110 ? 11.559 4.107 -30.529 1.00 77.38 110 SER A CA 1
ATOM 844 C C . SER A 1 110 ? 10.613 4.253 -29.329 1.00 77.38 110 SER A C 1
ATOM 846 O O . SER A 1 110 ? 9.393 4.353 -29.497 1.00 77.38 110 SER A O 1
ATOM 848 N N . ILE A 1 111 ? 11.169 4.106 -28.123 1.00 73.12 111 ILE A N 1
ATOM 849 C CA . ILE A 1 111 ? 10.475 4.242 -26.827 1.00 73.12 111 ILE A CA 1
ATOM 850 C C . ILE A 1 111 ? 10.657 5.656 -26.296 1.00 73.12 111 ILE A C 1
ATOM 852 O O . ILE A 1 111 ? 11.792 6.167 -26.405 1.00 73.12 111 ILE A O 1
#

Mean predicted aligned error: 15.61 Å

InterPro domains:
  IPR052709 Transposase-Methyltransferase Hybrid [PTHR46060] (27-111)

Radius of gyration: 22.47 Å; Cα contacts (8 Å, |Δi|>4): 61; chains: 1; bounding box: 47×44×54 Å

Foldseek 3Di:
DDDPPPDDQPADDDPNFRFADPLLLVCLVVVDDLVVSQVVQCVVPVPPRHDSVRSVVVNVVVVVVDPDRGDDPDPDPPPPPDDVVLVVQLVVVCVVPVPDDPVVSCVVSVD

Secondary structure (DSSP, 8-state):
------------EETTEEB--HHHHHHHHTT--HHHHHHHHHHHSSSSPPPHHHHHHHHHHHHTT---SB-----PPP--S--HHHHHHHHHHHHH-TT--HHHHHHHHT-

pLDDT: mean 70.15, std 16.72, range [29.81, 92.0]

Solvent-accessible surface area (backbone atoms only — not comparable to full-atom values): 7128 Å² total; per-residue (Å²): 138,84,81,85,83,77,78,84,79,77,67,51,64,56,96,88,34,62,40,56,52,70,67,60,52,50,46,58,73,71,66,57,57,71,67,61,50,50,51,51,39,40,70,76,25,69,89,75,40,77,46,74,66,54,54,54,48,52,54,52,43,42,76,72,67,57,86,67,56,58,65,74,86,71,90,59,83,74,81,76,81,68,49,71,71,54,51,52,53,51,51,52,50,46,70,76,38,81,80,69,51,71,68,61,50,35,66,75,64,70,106